Protein AF-A0A820JYY0-F1 (afdb_monomer_lite)

Sequence (105 aa):
MPEDVPDRTIGGCRRANSTVCSFQFDDPCSDGVRCPVTTVQDFATDDRFAEDVADQLNQTYAIIPFLVVAKWNRKKIDFNREMNEATFNHPEAIKSYRSYHDYLE

Secondary structure (DSSP, 8-state):
--TTSPPGGG-EEEETT-SS-B--TT---TTEEEEP---PPPTT--THHHHHHHHHHHHHHS---------S-TTT--TTS-HHHHHTT-HHHHHHHHHHHTTT-

Radius of gyration: 16.92 Å; chains: 1; bounding box: 30×26×54 Å

Structure (mmCIF, N/CA/C/O backbone):
data_AF-A0A820JYY0-F1
#
_entry.id   AF-A0A820JYY0-F1
#
loop_
_atom_site.group_PDB
_atom_site.id
_atom_site.type_symbol
_atom_site.label_atom_id
_atom_site.label_alt_id
_atom_site.label_comp_id
_atom_site.label_asym_id
_atom_site.label_entity_id
_atom_site.label_seq_id
_atom_site.pdbx_PDB_ins_code
_atom_site.Cartn_x
_atom_site.Cartn_y
_atom_site.Cartn_z
_atom_site.occupancy
_atom_site.B_iso_or_equiv
_atom_site.auth_seq_id
_atom_site.auth_comp_id
_atom_site.auth_asym_id
_atom_site.auth_atom_id
_atom_site.pdbx_PDB_model_num
ATOM 1 N N . MET A 1 1 ? 5.537 -12.776 7.579 1.00 61.94 1 MET A N 1
ATOM 2 C CA . MET A 1 1 ? 4.877 -12.157 6.405 1.00 61.94 1 MET A CA 1
ATOM 3 C C . MET A 1 1 ? 5.195 -13.012 5.196 1.00 61.94 1 MET A C 1
ATOM 5 O O . MET A 1 1 ? 6.251 -13.632 5.237 1.00 61.94 1 MET A O 1
ATOM 9 N N . PRO A 1 2 ? 4.321 -13.092 4.182 1.00 71.00 2 PRO A N 1
ATOM 10 C CA . PRO A 1 2 ? 4.600 -13.906 3.004 1.00 71.00 2 PRO A CA 1
ATOM 11 C C . PRO A 1 2 ? 5.870 -13.403 2.316 1.00 71.00 2 PRO A C 1
ATOM 13 O O . PRO A 1 2 ? 6.009 -12.211 2.027 1.00 71.00 2 PRO A O 1
ATOM 16 N N . GLU A 1 3 ? 6.823 -14.314 2.143 1.00 74.81 3 GLU A N 1
ATOM 17 C CA . GLU A 1 3 ? 8.126 -14.023 1.540 1.00 74.81 3 GLU A CA 1
ATOM 18 C C . GLU A 1 3 ? 8.004 -13.806 0.027 1.00 74.81 3 GLU A C 1
ATOM 20 O O . GLU A 1 3 ? 8.780 -13.042 -0.544 1.00 74.81 3 GLU A O 1
ATOM 25 N N . ASP A 1 4 ? 6.971 -14.393 -0.583 1.00 83.94 4 ASP A N 1
ATOM 26 C CA . ASP A 1 4 ? 6.740 -14.409 -2.029 1.00 83.94 4 ASP A CA 1
ATOM 27 C C . ASP A 1 4 ? 6.228 -13.075 -2.595 1.00 83.94 4 ASP A C 1
ATOM 29 O O . ASP A 1 4 ? 6.305 -12.845 -3.801 1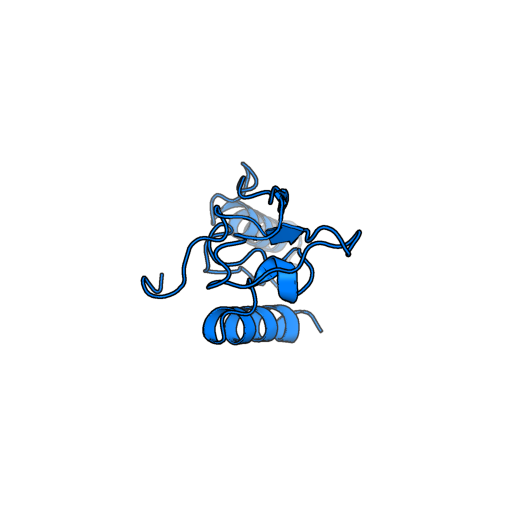.00 83.94 4 ASP A O 1
ATOM 33 N N . VAL A 1 5 ? 5.732 -12.162 -1.750 1.00 87.69 5 VAL A N 1
ATOM 34 C CA . VAL A 1 5 ? 5.316 -10.827 -2.205 1.00 87.69 5 VAL A CA 1
ATOM 35 C C . VAL A 1 5 ? 6.536 -9.910 -2.239 1.00 87.69 5 VAL A C 1
ATOM 37 O O . VAL A 1 5 ? 7.136 -9.685 -1.186 1.00 87.69 5 VAL A O 1
ATOM 40 N N . PRO A 1 6 ? 6.922 -9.332 -3.387 1.00 89.81 6 PRO A N 1
ATOM 41 C CA . PRO A 1 6 ? 8.092 -8.465 -3.463 1.00 89.81 6 PRO A CA 1
ATOM 42 C C . PRO A 1 6 ? 7.894 -7.154 -2.695 1.00 89.81 6 PRO A C 1
ATOM 44 O O . PRO A 1 6 ? 6.780 -6.663 -2.504 1.00 89.81 6 PRO A O 1
ATOM 47 N N . ASP A 1 7 ? 9.007 -6.573 -2.250 1.00 89.56 7 ASP A N 1
ATOM 48 C CA . ASP A 1 7 ? 8.999 -5.226 -1.688 1.00 89.56 7 ASP A CA 1
ATOM 49 C C . ASP A 1 7 ? 8.704 -4.197 -2.784 1.00 89.56 7 ASP A C 1
ATOM 51 O O . ASP A 1 7 ? 9.254 -4.232 -3.885 1.00 89.56 7 ASP A O 1
ATOM 55 N N . ARG A 1 8 ? 7.914 -3.189 -2.435 1.00 90.12 8 ARG A N 1
ATOM 56 C CA . ARG A 1 8 ? 7.599 -2.041 -3.289 1.00 90.12 8 ARG A CA 1
ATOM 57 C C . ARG A 1 8 ? 8.747 -1.049 -3.432 1.00 90.12 8 ARG A C 1
ATOM 59 O O . ARG A 1 8 ? 8.611 -0.055 -4.136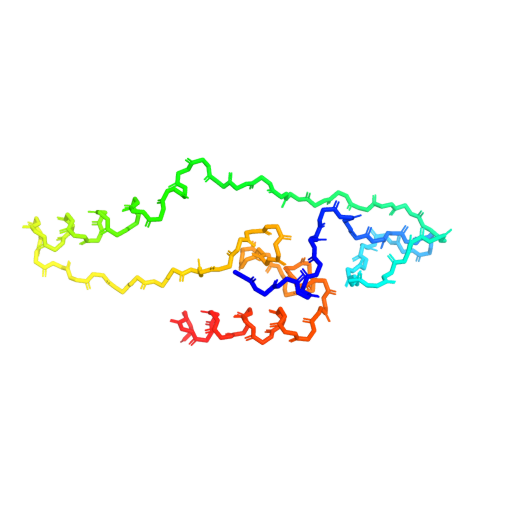 1.00 90.12 8 ARG A O 1
ATOM 66 N N . THR A 1 9 ? 9.887 -1.302 -2.790 1.00 85.75 9 THR A N 1
ATOM 67 C CA . THR A 1 9 ? 11.076 -0.433 -2.801 1.00 85.75 9 THR A CA 1
ATOM 68 C C . THR A 1 9 ? 11.604 -0.151 -4.208 1.00 85.75 9 THR A C 1
ATOM 70 O O . THR A 1 9 ? 12.227 0.886 -4.417 1.00 85.75 9 THR A O 1
ATOM 73 N N . ILE A 1 10 ? 11.308 -1.020 -5.181 1.00 85.56 10 ILE A N 1
ATOM 74 C CA . ILE A 1 10 ? 11.663 -0.825 -6.593 1.00 85.56 10 ILE A CA 1
ATOM 75 C C . ILE A 1 10 ? 10.948 0.373 -7.246 1.00 85.56 10 ILE A C 1
ATOM 77 O O . ILE A 1 10 ? 11.423 0.880 -8.261 1.00 85.56 10 ILE A O 1
ATOM 81 N N . GLY A 1 11 ? 9.830 0.840 -6.677 1.00 90.56 11 GLY A N 1
ATOM 82 C CA . GLY A 1 11 ? 9.048 1.953 -7.210 1.00 90.56 11 GLY A CA 1
ATOM 83 C C . GLY A 1 11 ? 8.241 1.627 -8.472 1.00 90.56 11 GLY A C 1
ATOM 84 O O . GLY A 1 11 ? 8.343 0.548 -9.058 1.00 90.56 11 GLY A O 1
ATOM 85 N N . GLY A 1 12 ? 7.425 2.590 -8.904 1.00 93.31 12 GLY A N 1
ATOM 86 C CA . GLY A 1 12 ? 6.670 2.494 -10.158 1.00 93.31 12 GLY A CA 1
ATOM 87 C C . GLY A 1 12 ? 7.533 2.775 -11.390 1.00 93.31 12 GLY A C 1
ATOM 88 O O . GLY A 1 12 ? 8.716 3.096 -11.280 1.00 93.31 12 GLY A O 1
ATOM 89 N N . CYS A 1 13 ? 6.927 2.721 -12.572 1.00 95.38 13 CYS A N 1
ATOM 90 C CA . CYS A 1 13 ? 7.558 3.086 -13.835 1.00 95.38 13 CYS A CA 1
ATOM 91 C C . CYS A 1 13 ? 6.784 4.200 -14.541 1.00 95.38 13 CYS A C 1
ATOM 93 O O . CYS A 1 13 ? 5.585 4.069 -14.787 1.00 95.38 13 CYS A O 1
ATOM 95 N N . ARG A 1 14 ? 7.467 5.286 -14.912 1.00 95.88 14 ARG A N 1
ATOM 96 C CA . ARG A 1 14 ? 6.935 6.327 -15.799 1.00 95.88 14 ARG A CA 1
ATOM 97 C C . ARG A 1 14 ? 7.602 6.221 -17.162 1.00 95.88 14 ARG A C 1
ATOM 99 O O . ARG A 1 14 ? 8.791 6.503 -17.302 1.00 95.88 14 ARG A O 1
ATOM 106 N N . ARG A 1 15 ? 6.819 5.825 -18.162 1.00 93.94 15 ARG A N 1
ATOM 107 C CA . ARG A 1 15 ? 7.258 5.672 -19.557 1.00 93.94 15 ARG A CA 1
ATOM 108 C C . ARG A 1 15 ? 7.282 7.012 -20.281 1.00 93.94 15 ARG A C 1
ATOM 110 O O . ARG A 1 15 ? 6.536 7.915 -19.919 1.00 93.94 15 ARG A O 1
ATOM 117 N N . ALA A 1 16 ? 8.086 7.119 -21.340 1.00 89.62 16 ALA A N 1
ATOM 118 C CA . ALA A 1 16 ? 8.253 8.357 -22.114 1.00 89.62 16 ALA A CA 1
ATOM 119 C C . ALA A 1 16 ? 6.928 8.953 -22.630 1.00 89.62 16 ALA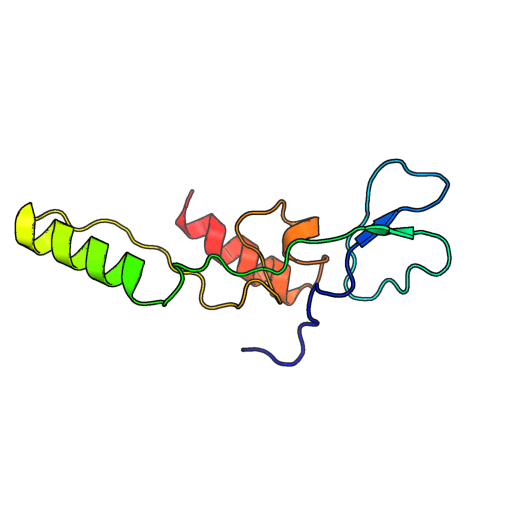 A C 1
ATOM 121 O O . ALA A 1 16 ? 6.778 10.170 -22.701 1.00 89.62 16 ALA A O 1
ATOM 122 N N . ASN A 1 17 ? 5.949 8.094 -22.926 1.00 88.62 17 ASN A N 1
ATOM 123 C CA . ASN A 1 17 ? 4.654 8.488 -23.482 1.00 88.62 17 ASN A CA 1
ATOM 124 C C . ASN A 1 17 ? 3.575 8.707 -22.403 1.00 88.62 17 ASN A C 1
ATOM 126 O O . ASN A 1 17 ? 2.400 8.842 -22.736 1.00 88.62 17 ASN A O 1
ATOM 130 N N . SER A 1 18 ? 3.943 8.696 -21.118 1.00 88.50 18 SER A N 1
ATOM 131 C CA . SER A 1 18 ? 3.018 8.835 -19.992 1.00 88.50 18 SER A CA 1
ATOM 132 C C . SER A 1 18 ? 3.520 9.871 -18.992 1.00 88.50 18 SER A C 1
ATOM 134 O O . SER A 1 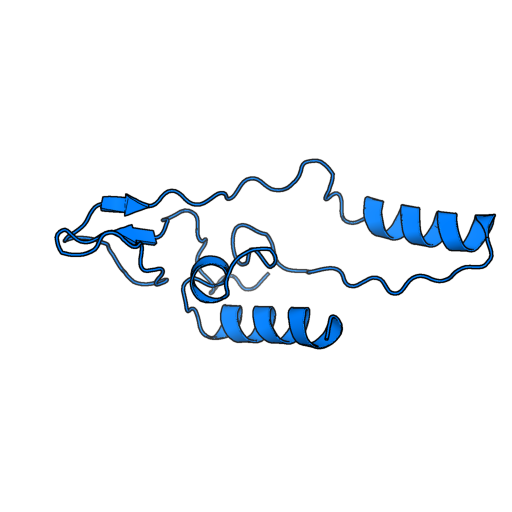18 ? 4.691 9.903 -18.621 1.00 88.50 18 SER A O 1
ATOM 136 N N . THR A 1 19 ? 2.606 10.690 -18.483 1.00 88.12 19 THR A N 1
ATOM 137 C CA . THR A 1 19 ? 2.869 11.563 -17.330 1.00 88.12 19 THR A CA 1
ATOM 138 C C . THR A 1 19 ? 2.637 10.848 -15.997 1.00 88.12 19 THR A C 1
ATOM 140 O O . THR A 1 19 ? 3.086 11.332 -14.958 1.00 88.12 19 THR A O 1
ATOM 143 N N . VAL A 1 20 ? 1.980 9.685 -16.023 1.00 90.50 20 VAL A N 1
ATOM 144 C CA . VAL A 1 20 ? 1.559 8.912 -14.850 1.00 90.50 20 VAL A CA 1
ATOM 145 C C . VAL A 1 20 ? 2.449 7.682 -14.669 1.00 90.50 20 VAL A C 1
ATOM 147 O O . VAL A 1 20 ? 2.881 7.057 -15.643 1.00 90.50 20 VAL A O 1
ATOM 150 N N . CYS A 1 21 ? 2.710 7.332 -13.411 1.00 92.06 21 CYS A N 1
ATOM 151 C CA . CYS A 1 21 ? 3.429 6.122 -13.030 1.00 92.06 21 CYS A CA 1
ATOM 152 C C . CYS A 1 21 ? 2.501 4.904 -13.056 1.00 92.06 21 CYS A C 1
ATOM 154 O O . CYS A 1 21 ? 1.425 4.926 -12.461 1.00 92.06 21 CYS A O 1
ATOM 156 N N . SER A 1 22 ? 2.940 3.822 -13.694 1.00 93.88 22 SER A N 1
ATOM 157 C CA . SER A 1 22 ? 2.338 2.498 -13.543 1.00 93.88 22 SER A CA 1
ATOM 158 C C . SER A 1 22 ? 3.066 1.712 -12.458 1.00 93.88 22 SER A C 1
ATOM 160 O O . SER A 1 22 ? 4.290 1.786 -12.353 1.00 93.88 22 SER A O 1
ATOM 162 N N . PHE A 1 23 ? 2.331 0.926 -11.680 1.00 94.12 23 PHE A N 1
ATOM 163 C CA . PHE A 1 23 ? 2.880 0.127 -10.586 1.00 94.12 23 PHE A CA 1
ATOM 164 C C . PHE A 1 23 ? 2.617 -1.346 -10.870 1.00 94.12 23 PHE A C 1
ATOM 166 O O . PHE A 1 23 ? 1.467 -1.766 -10.921 1.00 94.12 23 PHE A O 1
ATOM 173 N N . GLN A 1 24 ? 3.674 -2.107 -11.113 1.00 94.00 24 GLN A N 1
ATOM 174 C CA . GLN A 1 24 ? 3.614 -3.533 -11.420 1.00 94.00 24 GLN A CA 1
ATOM 175 C C . GLN A 1 24 ? 4.793 -4.206 -10.726 1.00 94.00 24 GLN A C 1
ATOM 177 O O . GLN A 1 24 ? 5.905 -3.673 -10.739 1.00 94.00 24 GLN A O 1
ATOM 182 N N . PHE A 1 25 ? 4.539 -5.341 -10.085 1.00 92.19 25 PHE A N 1
ATOM 183 C CA . PHE A 1 25 ? 5.519 -6.029 -9.249 1.00 92.19 25 PHE A CA 1
ATOM 184 C C . PHE A 1 25 ? 6.660 -6.658 -10.062 1.00 92.19 25 PHE A C 1
ATOM 186 O O . PHE A 1 25 ? 7.754 -6.847 -9.536 1.00 92.19 25 PHE A O 1
ATOM 193 N N . ASP A 1 26 ? 6.412 -6.947 -11.338 1.00 92.25 26 ASP A N 1
ATOM 194 C CA . ASP A 1 26 ? 7.315 -7.605 -12.280 1.00 92.25 26 ASP A CA 1
ATOM 195 C C . ASP A 1 26 ? 7.805 -6.679 -13.408 1.00 92.25 26 ASP A C 1
ATOM 197 O O . ASP A 1 26 ? 8.500 -7.132 -14.315 1.00 92.25 26 ASP A O 1
ATOM 201 N N . ASP A 1 27 ? 7.500 -5.375 -13.359 1.00 92.75 27 ASP A N 1
ATOM 202 C CA . ASP A 1 27 ? 7.929 -4.428 -14.395 1.00 92.75 27 ASP A CA 1
ATOM 203 C C . ASP A 1 27 ? 9.395 -4.000 -14.177 1.00 92.75 27 ASP A C 1
ATOM 205 O O . ASP A 1 27 ? 9.708 -3.301 -13.197 1.00 92.75 27 ASP A O 1
ATOM 209 N N . PRO A 1 28 ? 10.320 -4.363 -15.092 1.00 91.62 28 PRO A N 1
ATOM 210 C CA . PRO A 1 28 ? 11.722 -3.971 -14.999 1.00 91.62 28 PRO A CA 1
ATOM 211 C C . PRO A 1 28 ? 11.934 -2.475 -15.270 1.00 91.62 28 PRO A C 1
ATOM 213 O O . PRO A 1 28 ? 12.979 -1.940 -14.892 1.00 91.62 28 PRO A O 1
ATOM 216 N N . CYS A 1 29 ? 10.950 -1.777 -15.846 1.00 94.00 29 CYS A N 1
ATOM 217 C CA . CYS A 1 29 ? 11.017 -0.372 -16.239 1.00 94.00 29 CYS A CA 1
ATOM 218 C C . CYS A 1 29 ? 12.198 -0.060 -17.173 1.00 94.00 29 CYS A C 1
ATOM 220 O O . CYS A 1 29 ? 12.873 0.958 -17.032 1.00 94.00 29 CYS A O 1
ATOM 222 N N . SER A 1 30 ? 12.479 -0.951 -18.127 1.00 93.06 30 SER A N 1
ATOM 223 C CA . SER A 1 30 ? 13.589 -0.792 -19.078 1.00 93.06 30 SER A CA 1
ATOM 224 C C . SER A 1 30 ? 13.392 0.362 -20.069 1.00 93.06 30 SER A C 1
ATOM 226 O O . SER A 1 30 ? 14.353 0.826 -20.673 1.00 93.06 30 SER A O 1
ATOM 228 N N . ASP A 1 31 ? 12.151 0.812 -20.253 1.00 93.06 31 ASP A N 1
ATOM 229 C CA . ASP A 1 31 ? 11.710 1.826 -21.216 1.00 93.06 31 ASP A CA 1
ATOM 230 C C . ASP A 1 31 ? 11.223 3.127 -20.544 1.00 93.06 31 ASP A C 1
ATOM 232 O O . ASP A 1 31 ? 10.501 3.929 -21.145 1.00 93.06 31 ASP A O 1
ATOM 236 N N . GLY A 1 32 ? 11.590 3.348 -19.280 1.00 92.44 32 GLY A N 1
ATOM 237 C CA . GLY A 1 32 ? 11.081 4.467 -18.496 1.00 92.44 32 GLY A CA 1
ATOM 238 C C . GLY A 1 32 ? 11.993 4.913 -17.362 1.00 92.44 32 GLY A C 1
ATOM 239 O O . GLY A 1 32 ? 13.150 4.518 -17.247 1.00 92.44 32 GLY A O 1
ATOM 240 N N . VAL A 1 33 ? 11.449 5.785 -16.517 1.00 93.62 33 VAL A N 1
ATOM 241 C CA . VAL A 1 33 ? 12.105 6.299 -15.313 1.00 93.62 33 VAL A CA 1
ATOM 242 C C . VAL A 1 33 ? 11.353 5.795 -14.091 1.00 93.62 33 VAL A C 1
ATOM 244 O O . VAL A 1 33 ? 10.122 5.865 -14.040 1.00 93.62 33 VAL A O 1
ATOM 247 N N . ARG A 1 34 ? 12.089 5.307 -13.088 1.00 93.38 34 ARG A N 1
ATOM 248 C CA . ARG A 1 34 ? 11.494 4.846 -11.833 1.00 93.38 34 ARG A CA 1
ATOM 249 C C . ARG A 1 34 ? 10.820 5.991 -11.087 1.00 93.38 34 ARG A C 1
ATOM 251 O O . ARG A 1 34 ? 11.396 7.064 -10.908 1.00 93.38 34 ARG A O 1
ATOM 258 N N . CYS A 1 35 ? 9.603 5.733 -10.633 1.00 90.56 35 CYS A N 1
ATOM 259 C CA . CYS A 1 35 ? 8.876 6.634 -9.757 1.00 90.56 35 CYS A CA 1
ATOM 260 C C . CYS A 1 35 ? 9.198 6.301 -8.304 1.00 90.56 35 CYS A C 1
ATOM 262 O O . CYS A 1 35 ? 9.059 5.134 -7.922 1.00 90.56 35 CYS A O 1
ATOM 264 N N . PRO A 1 36 ? 9.595 7.288 -7.485 1.00 85.94 36 PRO A N 1
ATOM 265 C CA . PRO A 1 36 ? 9.828 7.044 -6.074 1.00 85.94 36 PRO A CA 1
ATOM 266 C C . PRO A 1 36 ? 8.514 6.650 -5.401 1.00 85.94 36 PRO A C 1
ATOM 268 O O . PRO A 1 36 ? 7.457 7.196 -5.716 1.00 85.94 36 PRO A O 1
ATOM 271 N N . VAL A 1 37 ? 8.596 5.727 -4.449 1.00 84.81 37 VAL A N 1
ATOM 272 C CA . VAL A 1 37 ? 7.495 5.425 -3.535 1.00 84.81 37 VAL A CA 1
ATOM 273 C C . VAL A 1 37 ? 7.970 5.611 -2.108 1.00 84.81 37 VAL A C 1
ATOM 275 O O . VAL A 1 37 ? 9.125 5.342 -1.774 1.00 84.81 37 VAL A O 1
ATOM 278 N N . THR A 1 38 ? 7.080 6.093 -1.249 1.00 73.12 38 THR A N 1
ATOM 279 C CA . THR A 1 38 ? 7.382 6.210 0.173 1.00 73.12 38 THR A CA 1
ATOM 280 C C . THR A 1 38 ? 7.270 4.835 0.814 1.00 73.12 38 THR A C 1
ATOM 282 O O . THR A 1 38 ? 6.187 4.268 0.896 1.00 73.12 38 THR A O 1
ATOM 285 N N . THR A 1 39 ? 8.391 4.313 1.301 1.00 65.12 39 THR A N 1
ATOM 286 C CA . THR A 1 39 ? 8.435 3.068 2.086 1.00 65.12 39 THR A CA 1
ATOM 287 C C . THR A 1 39 ? 8.773 3.318 3.552 1.00 65.12 39 THR A C 1
ATOM 289 O O . THR A 1 39 ? 9.034 2.374 4.296 1.00 65.12 39 THR A O 1
ATOM 292 N N . VAL A 1 40 ? 8.846 4.589 3.955 1.00 64.00 40 VAL A N 1
ATOM 293 C CA . VAL A 1 40 ? 9.103 4.975 5.340 1.00 64.00 40 VAL A CA 1
ATOM 294 C C . VAL A 1 40 ? 7.843 4.677 6.145 1.00 64.00 40 VAL A C 1
ATOM 296 O O . VAL A 1 40 ? 6.752 5.159 5.838 1.00 64.00 40 VAL A O 1
ATOM 299 N N . GLN A 1 41 ? 8.005 3.811 7.135 1.00 56.59 41 GLN A N 1
ATOM 300 C CA . GLN A 1 41 ? 6.984 3.489 8.118 1.00 56.59 41 GLN A CA 1
ATOM 301 C C . GLN A 1 41 ? 6.781 4.703 9.035 1.00 56.59 41 GLN A C 1
ATOM 303 O O . GLN A 1 41 ? 7.755 5.378 9.374 1.00 56.59 41 GLN A O 1
ATOM 308 N N . ASP A 1 42 ? 5.540 5.001 9.422 1.00 56.12 42 ASP A N 1
ATOM 309 C CA . ASP A 1 42 ? 5.297 6.077 10.384 1.00 56.12 42 ASP A CA 1
ATOM 310 C C . ASP A 1 42 ? 5.962 5.702 11.715 1.00 56.12 42 ASP A C 1
ATOM 312 O O . ASP A 1 42 ? 5.728 4.618 12.246 1.00 56.12 42 ASP A O 1
ATOM 316 N N . PHE A 1 43 ? 6.802 6.587 12.262 1.00 48.16 43 PHE A N 1
ATOM 317 C CA . PHE A 1 43 ? 7.618 6.337 13.465 1.00 48.16 43 PHE A CA 1
ATOM 318 C C . PHE A 1 43 ? 6.803 5.929 14.711 1.00 48.16 43 PHE A C 1
ATOM 320 O O . PHE A 1 43 ? 7.376 5.422 15.668 1.00 48.16 43 PHE A O 1
ATOM 327 N N . ALA A 1 44 ? 5.484 6.146 14.695 1.00 46.75 44 ALA A N 1
ATOM 328 C CA . ALA A 1 44 ? 4.551 5.791 15.763 1.00 46.75 44 ALA A CA 1
ATOM 329 C C . ALA A 1 44 ? 3.798 4.461 15.534 1.00 46.75 44 ALA A C 1
ATOM 331 O O . ALA A 1 44 ? 2.924 4.124 16.325 1.00 46.75 44 ALA A O 1
ATOM 332 N N . THR A 1 45 ? 4.121 3.689 14.487 1.00 49.44 45 THR A N 1
ATOM 333 C CA . THR A 1 45 ? 3.623 2.304 14.322 1.00 49.44 45 THR A CA 1
ATOM 334 C C . THR A 1 45 ? 4.520 1.309 15.050 1.00 49.44 45 THR A C 1
ATOM 336 O O . THR A 1 45 ? 5.016 0.348 14.465 1.00 49.44 45 THR A O 1
ATOM 339 N N . ASP A 1 46 ? 4.742 1.542 16.340 1.00 52.19 46 ASP A N 1
ATOM 340 C CA . ASP A 1 46 ? 4.873 0.391 17.223 1.00 52.19 46 ASP A CA 1
ATOM 341 C C . ASP A 1 46 ? 3.443 -0.150 17.361 1.00 52.19 46 ASP A C 1
ATOM 343 O O . ASP A 1 46 ? 2.539 0.631 17.675 1.00 52.19 46 ASP A O 1
ATOM 347 N N . ASP A 1 47 ? 3.215 -1.431 17.043 1.00 58.50 47 ASP A N 1
ATOM 348 C CA . ASP A 1 47 ? 1.881 -2.076 16.951 1.00 58.50 47 ASP A CA 1
ATOM 349 C C . ASP A 1 47 ? 0.967 -1.720 18.140 1.00 58.50 47 ASP A C 1
ATOM 351 O O . ASP A 1 47 ? -0.256 -1.654 18.025 1.00 58.50 47 ASP A O 1
ATOM 355 N N . ARG A 1 48 ? 1.591 -1.430 19.282 1.00 69.75 48 ARG A N 1
ATOM 356 C CA . ARG A 1 48 ? 0.945 -1.143 20.549 1.00 69.75 48 ARG A CA 1
ATOM 357 C C . ARG A 1 48 ? 0.360 0.252 20.691 1.00 69.75 48 ARG A C 1
ATOM 359 O O . ARG A 1 48 ? -0.548 0.392 21.489 1.00 69.75 48 ARG A O 1
ATOM 366 N N . PHE A 1 49 ? 0.801 1.282 19.964 1.00 81.38 49 PHE A N 1
ATOM 367 C CA . PHE A 1 49 ? 0.311 2.642 20.248 1.00 81.38 49 PHE A CA 1
ATOM 368 C C . PHE A 1 49 ? -1.203 2.772 20.026 1.00 81.38 49 PHE A C 1
ATOM 370 O O . PHE A 1 49 ? -1.914 3.320 20.864 1.00 81.38 49 PHE A O 1
ATOM 377 N N . ALA A 1 50 ? -1.711 2.244 18.909 1.00 84.00 50 ALA A N 1
ATOM 378 C CA . ALA A 1 50 ? -3.141 2.291 18.613 1.00 84.00 50 ALA A CA 1
ATOM 379 C C . ALA A 1 50 ? -3.960 1.407 19.572 1.00 84.00 50 ALA A C 1
ATOM 381 O O . ALA A 1 50 ? -5.055 1.798 19.976 1.00 84.00 50 ALA A O 1
ATOM 382 N N . GLU A 1 51 ? -3.412 0.251 19.959 1.00 86.38 51 GLU A N 1
ATOM 383 C CA . GLU A 1 51 ? -4.012 -0.657 20.944 1.00 86.38 51 GLU A CA 1
ATOM 384 C C . GLU A 1 51 ? -4.052 -0.005 22.341 1.00 86.38 51 GLU A C 1
ATOM 386 O O . GLU A 1 51 ? -5.111 0.056 22.959 1.00 86.38 51 GLU A O 1
ATOM 391 N N . ASP A 1 52 ? -2.950 0.601 22.789 1.00 89.44 52 ASP A N 1
ATOM 392 C CA . ASP A 1 52 ? -2.838 1.292 24.076 1.00 89.44 52 ASP A CA 1
ATOM 393 C C . ASP A 1 52 ? -3.776 2.521 24.132 1.00 89.44 52 ASP A C 1
ATOM 395 O O . ASP A 1 52 ? -4.384 2.799 25.167 1.00 89.44 52 ASP A O 1
ATOM 399 N N . VAL A 1 53 ? -3.955 3.253 23.021 1.00 88.69 53 VAL A N 1
ATOM 400 C CA . VAL A 1 53 ? -4.945 4.346 22.932 1.00 88.69 53 VAL A CA 1
ATOM 401 C C . VAL A 1 53 ? -6.373 3.807 23.039 1.00 88.69 53 VAL A C 1
ATOM 403 O O . VAL A 1 53 ? -7.188 4.398 23.752 1.00 88.69 53 VAL A O 1
ATOM 406 N N . ALA A 1 54 ? -6.691 2.699 22.366 1.00 88.88 54 ALA A N 1
ATOM 407 C CA . ALA A 1 54 ? -8.006 2.069 22.466 1.00 88.88 54 ALA A CA 1
ATOM 408 C C . ALA A 1 54 ? -8.303 1.606 23.902 1.00 88.88 54 ALA A C 1
ATOM 410 O O . ALA A 1 54 ? -9.383 1.885 24.431 1.00 88.88 54 ALA A O 1
ATOM 411 N N . ASP A 1 55 ? -7.318 0.993 24.558 1.00 90.31 55 ASP A N 1
ATOM 412 C CA . ASP A 1 55 ? -7.402 0.589 25.959 1.00 90.31 55 ASP A CA 1
ATOM 413 C C . ASP A 1 55 ? -7.605 1.797 26.882 1.00 90.31 55 ASP A C 1
ATOM 415 O O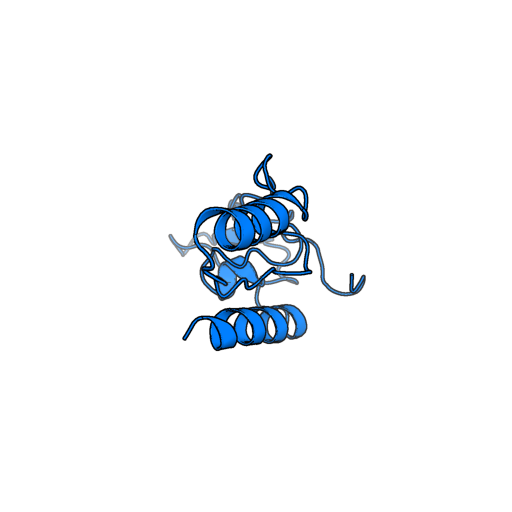 . ASP A 1 55 ? -8.471 1.769 27.761 1.00 90.31 55 ASP A O 1
ATOM 419 N N . GLN A 1 56 ? -6.877 2.895 26.657 1.00 92.38 56 GLN A N 1
ATOM 420 C CA . GLN A 1 56 ? -7.013 4.112 27.457 1.00 92.38 56 GLN A CA 1
ATOM 421 C C . GLN A 1 56 ? -8.393 4.763 27.293 1.00 92.38 56 GLN A C 1
ATOM 423 O O . GLN A 1 56 ? -8.967 5.250 28.274 1.00 92.38 56 GLN A O 1
ATOM 428 N N . LEU A 1 57 ? -8.948 4.771 26.078 1.00 92.88 57 LEU A N 1
ATOM 429 C CA . LEU A 1 57 ? -10.296 5.282 25.814 1.00 92.88 57 LEU A CA 1
ATOM 430 C C . LEU A 1 57 ? -11.357 4.458 26.549 1.00 92.88 57 LEU A C 1
ATOM 432 O O . LEU A 1 57 ? -12.261 5.032 27.164 1.00 92.88 57 LEU A O 1
ATOM 436 N N . ASN A 1 58 ? -11.204 3.135 26.562 1.00 92.12 58 ASN A N 1
ATOM 437 C CA . ASN A 1 58 ? -12.092 2.244 27.298 1.00 92.12 58 ASN A CA 1
ATOM 438 C C . ASN A 1 58 ? -11.997 2.479 28.810 1.00 92.12 58 ASN A C 1
ATOM 440 O O . ASN A 1 58 ? -13.011 2.659 29.478 1.00 92.12 58 ASN A O 1
ATOM 444 N N . GLN A 1 59 ? -10.783 2.574 29.352 1.00 93.44 59 GLN A N 1
ATOM 445 C CA . GLN A 1 59 ? -10.574 2.806 30.784 1.00 93.44 59 GLN A CA 1
ATOM 446 C C . GLN A 1 59 ? -11.092 4.172 31.254 1.00 93.44 59 GLN A C 1
ATOM 448 O O . GLN A 1 59 ? -11.625 4.281 32.356 1.00 93.44 59 GLN A O 1
ATOM 453 N N . THR A 1 60 ? -10.938 5.216 30.435 1.00 95.00 60 THR A N 1
ATOM 454 C CA . THR A 1 60 ? -11.258 6.600 30.830 1.00 95.00 60 THR A CA 1
ATOM 455 C C . THR A 1 60 ? -12.729 6.939 30.611 1.00 95.00 60 THR A C 1
ATOM 457 O O . THR A 1 60 ? -13.327 7.654 31.415 1.00 95.00 60 THR A O 1
ATOM 460 N N . TYR A 1 61 ? -13.315 6.446 29.519 1.00 94.75 61 TYR A N 1
ATOM 461 C CA . TYR A 1 61 ? -14.632 6.880 29.054 1.00 94.75 61 TYR A CA 1
ATOM 462 C C . TYR A 1 61 ? -15.638 5.734 28.902 1.00 94.75 61 TYR A C 1
ATOM 464 O O . TYR A 1 61 ? -16.775 5.998 28.517 1.00 94.75 61 TYR A O 1
ATOM 472 N N . ALA A 1 62 ? -15.249 4.484 29.186 1.00 91.94 62 ALA A N 1
ATOM 473 C CA . ALA A 1 62 ? -16.039 3.284 28.887 1.00 91.94 62 ALA A CA 1
ATOM 474 C C . ALA A 1 62 ? -16.440 3.185 27.399 1.00 91.94 62 ALA A C 1
ATOM 476 O O . ALA A 1 62 ? -17.497 2.653 27.058 1.00 91.94 62 ALA A O 1
ATOM 477 N N . ILE A 1 63 ? -15.596 3.719 26.507 1.00 90.88 63 ILE A N 1
ATOM 478 C CA . ILE A 1 63 ? -15.774 3.663 25.053 1.00 90.88 63 ILE A CA 1
ATOM 479 C C . ILE A 1 63 ? -14.856 2.583 24.494 1.00 90.88 63 ILE A C 1
ATOM 481 O O . ILE A 1 63 ? -13.645 2.652 24.672 1.00 90.88 63 ILE A O 1
ATOM 485 N N . ILE A 1 64 ? -15.422 1.629 23.758 1.00 86.56 64 ILE A N 1
ATOM 486 C CA . ILE A 1 64 ? -14.656 0.606 23.042 1.00 86.56 64 ILE A CA 1
ATOM 487 C C . ILE A 1 64 ? -14.614 1.009 21.563 1.00 86.56 64 ILE A C 1
ATOM 489 O O . ILE A 1 64 ? -15.619 0.835 20.868 1.00 86.56 64 ILE A O 1
ATOM 493 N N . PRO A 1 65 ? -13.511 1.600 21.071 1.00 85.44 65 PRO A N 1
ATOM 494 C CA . PRO A 1 65 ? -13.404 1.946 19.663 1.00 85.44 65 PRO A CA 1
ATOM 495 C C . PRO A 1 65 ? -13.242 0.685 18.808 1.00 85.44 65 PRO A C 1
ATOM 497 O O . PRO A 1 65 ? -12.605 -0.288 19.216 1.00 85.44 65 PRO A O 1
ATOM 500 N N . PHE A 1 66 ? -13.771 0.722 17.587 1.00 87.81 66 PHE A N 1
ATOM 501 C CA . PHE A 1 66 ? -13.397 -0.251 16.567 1.00 87.81 66 PHE A CA 1
ATOM 502 C C . PHE A 1 66 ? -11.983 0.073 16.079 1.00 87.81 66 PHE A C 1
ATOM 504 O O . PHE A 1 66 ? -11.723 1.186 15.622 1.00 87.81 66 PHE A O 1
ATOM 511 N N . LEU A 1 67 ? -11.073 -0.894 16.192 1.00 86.75 67 LEU A N 1
ATOM 512 C CA . LEU A 1 67 ? -9.682 -0.762 15.769 1.00 86.75 67 LEU A CA 1
ATOM 513 C C . LEU A 1 67 ? -9.364 -1.821 14.709 1.00 86.75 67 LEU A C 1
ATOM 515 O O . LEU A 1 67 ? -9.478 -3.019 14.965 1.00 86.75 67 LEU A O 1
ATOM 519 N N . VAL A 1 68 ? -8.929 -1.374 13.529 1.00 87.50 68 VAL A N 1
ATOM 520 C CA . VAL A 1 68 ? -8.491 -2.241 12.426 1.00 87.50 68 VAL A CA 1
ATOM 521 C C . VAL A 1 68 ? -7.000 -2.012 12.186 1.00 87.50 68 VAL A C 1
ATOM 523 O O . VAL A 1 68 ? -6.589 -0.941 11.740 1.00 87.50 68 VAL A O 1
ATOM 526 N N . VAL A 1 69 ? -6.180 -3.025 12.478 1.00 85.00 69 VAL A N 1
ATOM 527 C CA . VAL A 1 69 ? -4.716 -2.959 12.331 1.00 85.00 69 VAL A CA 1
ATOM 528 C C . VAL A 1 69 ? -4.262 -3.830 11.166 1.00 85.00 69 VAL A C 1
ATOM 530 O O . VAL A 1 69 ? -4.498 -5.040 11.141 1.00 85.00 69 VAL A O 1
ATOM 533 N N . ALA A 1 70 ? -3.556 -3.226 10.214 1.00 86.50 70 ALA A N 1
ATOM 534 C CA . ALA A 1 70 ? -2.920 -3.957 9.130 1.00 86.50 70 ALA A CA 1
ATOM 535 C C . ALA A 1 70 ? -1.719 -4.763 9.652 1.00 86.50 70 ALA A C 1
ATOM 537 O O . ALA A 1 70 ? -0.787 -4.205 10.219 1.00 86.50 70 ALA A O 1
ATOM 538 N N . LYS A 1 71 ? -1.703 -6.081 9.415 1.00 84.88 71 LYS A N 1
ATOM 539 C CA . LYS A 1 71 ? -0.597 -6.966 9.843 1.00 84.88 71 LYS A CA 1
ATOM 540 C C . LYS A 1 71 ? 0.537 -7.102 8.817 1.00 84.88 71 LYS A C 1
ATOM 542 O O . LYS A 1 71 ? 1.490 -7.844 9.044 1.00 84.88 71 LYS A O 1
ATOM 547 N N . TRP A 1 72 ? 0.442 -6.418 7.678 1.00 86.31 72 TRP A N 1
ATOM 548 C CA . TRP A 1 72 ? 1.472 -6.412 6.634 1.00 86.31 72 TRP A CA 1
ATOM 549 C C . TRP A 1 72 ? 2.365 -5.175 6.754 1.00 86.31 72 TRP A C 1
ATOM 551 O O . TRP A 1 72 ? 1.890 -4.087 7.060 1.00 86.31 72 TRP A O 1
ATOM 561 N N . ASN A 1 73 ? 3.660 -5.327 6.462 1.00 85.38 73 ASN A N 1
ATOM 562 C CA . ASN A 1 73 ? 4.601 -4.208 6.455 1.00 85.38 73 ASN A CA 1
ATOM 563 C C . ASN A 1 73 ? 4.290 -3.265 5.281 1.00 85.38 73 ASN A C 1
ATOM 565 O O . ASN A 1 73 ? 4.060 -3.736 4.164 1.00 85.38 73 ASN A O 1
ATOM 569 N N . ARG A 1 74 ? 4.406 -1.947 5.502 1.00 83.94 74 ARG A N 1
ATOM 570 C CA . ARG A 1 74 ? 4.228 -0.903 4.475 1.00 83.94 74 ARG A CA 1
ATOM 571 C C . ARG A 1 74 ? 5.081 -1.112 3.218 1.00 83.94 74 ARG A C 1
ATOM 573 O O . ARG A 1 74 ? 4.661 -0.762 2.120 1.00 83.94 74 ARG A O 1
ATOM 580 N N . LYS A 1 75 ? 6.265 -1.722 3.359 1.00 87.94 75 LYS A N 1
ATOM 581 C CA . LYS A 1 75 ? 7.140 -2.100 2.235 1.00 87.94 75 LYS A CA 1
ATOM 582 C C . LYS A 1 75 ? 6.495 -3.112 1.294 1.00 87.94 75 LYS A C 1
ATOM 584 O O . LYS A 1 75 ? 6.820 -3.104 0.115 1.00 87.94 75 LYS A O 1
ATOM 589 N N . LYS A 1 76 ? 5.608 -3.970 1.800 1.00 89.75 76 LYS A N 1
ATOM 590 C CA . LYS A 1 76 ? 4.840 -4.929 0.999 1.00 89.75 76 LYS A CA 1
ATOM 591 C C . LYS A 1 76 ? 3.533 -4.300 0.525 1.00 89.75 76 LYS A C 1
ATOM 593 O O . LYS A 1 76 ? 3.238 -4.335 -0.663 1.00 89.75 76 LYS A O 1
ATOM 598 N N . ILE A 1 77 ? 2.769 -3.704 1.447 1.00 91.12 77 ILE A N 1
ATOM 599 C CA . ILE A 1 77 ? 1.466 -3.088 1.166 1.00 91.12 77 ILE A CA 1
ATOM 600 C C . ILE A 1 77 ? 1.303 -1.822 2.002 1.00 91.12 77 ILE A C 1
ATOM 602 O O . ILE A 1 77 ? 1.384 -1.867 3.222 1.00 91.12 77 ILE A O 1
ATOM 606 N N . ASP A 1 78 ? 1.018 -0.702 1.348 1.00 90.56 78 ASP A N 1
ATOM 607 C CA . ASP A 1 78 ? 0.713 0.581 1.986 1.00 90.56 78 ASP A CA 1
ATOM 608 C C . ASP A 1 78 ? -0.781 0.769 1.841 1.00 90.56 78 ASP A C 1
ATOM 610 O O . ASP A 1 78 ? -1.257 1.186 0.787 1.00 90.56 78 ASP A O 1
ATOM 614 N N . PHE A 1 79 ? -1.509 0.396 2.885 1.00 90.88 79 PHE A N 1
ATOM 615 C CA . PHE A 1 79 ? -2.962 0.485 2.905 1.00 90.88 79 PHE A CA 1
ATOM 616 C C . PHE A 1 79 ? -3.459 1.934 2.817 1.00 90.88 79 PHE A C 1
ATOM 618 O O . PHE A 1 79 ? -4.625 2.138 2.537 1.00 90.88 79 PHE A O 1
ATOM 625 N N . ASN A 1 80 ? -2.585 2.938 2.967 1.00 89.12 80 ASN A N 1
ATOM 626 C CA . ASN A 1 80 ? -2.929 4.355 2.856 1.00 89.12 80 ASN A CA 1
ATOM 627 C C . ASN A 1 80 ? -2.584 4.956 1.472 1.00 89.12 80 ASN A C 1
ATOM 629 O O . ASN A 1 80 ? -2.255 6.138 1.344 1.00 89.12 80 ASN A O 1
ATOM 633 N N . ARG A 1 81 ? -2.579 4.125 0.424 1.00 90.50 81 ARG A N 1
ATOM 634 C CA . ARG A 1 81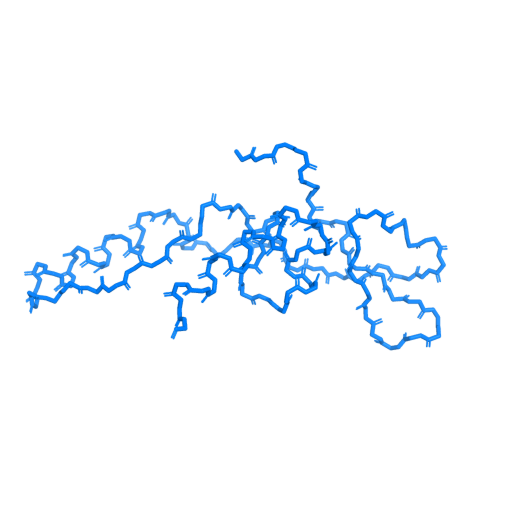 ? -2.395 4.524 -0.981 1.00 90.50 81 ARG A CA 1
ATOM 635 C C . ARG A 1 81 ? -3.492 3.923 -1.848 1.00 90.50 81 ARG A C 1
ATOM 637 O O . ARG A 1 81 ? -4.129 2.943 -1.469 1.00 90.50 81 ARG A O 1
ATOM 644 N N . GLU A 1 82 ? -3.653 4.478 -3.045 1.00 91.31 82 GLU A N 1
ATOM 645 C CA . GLU A 1 82 ? -4.501 3.896 -4.087 1.00 91.31 82 GLU A CA 1
ATOM 646 C C . GLU A 1 82 ? -4.065 2.463 -4.408 1.00 91.31 82 GLU A C 1
ATOM 648 O O . GLU A 1 82 ? -2.868 2.184 -4.494 1.00 91.31 82 GLU A O 1
ATOM 653 N N . MET A 1 83 ? -5.025 1.562 -4.635 1.00 94.31 83 MET A N 1
ATOM 654 C CA . MET A 1 83 ? -4.810 0.109 -4.732 1.00 94.31 83 MET A CA 1
ATOM 655 C C . MET A 1 83 ? -3.626 -0.295 -5.624 1.00 94.31 83 MET A C 1
ATOM 657 O O . MET A 1 83 ? -2.813 -1.136 -5.238 1.00 94.31 83 MET A O 1
ATOM 661 N N . ASN A 1 84 ? -3.487 0.316 -6.802 1.00 93.56 84 ASN A N 1
ATOM 662 C CA . ASN A 1 84 ? -2.421 -0.025 -7.749 1.00 93.56 84 ASN A CA 1
ATOM 663 C C . ASN A 1 84 ? -1.033 0.334 -7.194 1.00 93.56 84 ASN A C 1
ATOM 665 O O . ASN A 1 84 ? -0.108 -0.474 -7.260 1.00 93.56 84 ASN A O 1
ATOM 669 N N . GLU A 1 85 ? -0.892 1.524 -6.607 1.00 92.44 85 GLU A N 1
ATOM 670 C CA . GLU A 1 85 ? 0.343 1.943 -5.940 1.00 92.44 85 GLU A CA 1
ATOM 671 C C . GLU A 1 85 ? 0.575 1.136 -4.661 1.00 92.44 85 GLU A C 1
ATOM 673 O O . GLU A 1 85 ? 1.706 0.753 -4.381 1.00 92.44 85 GLU A O 1
ATOM 678 N N . ALA A 1 86 ? -0.483 0.849 -3.902 1.00 92.88 86 ALA A N 1
ATOM 679 C CA . ALA A 1 86 ? -0.439 0.124 -2.641 1.00 92.88 86 ALA A CA 1
ATOM 680 C C . ALA A 1 86 ? 0.067 -1.316 -2.791 1.00 92.88 86 ALA A C 1
ATOM 682 O O . ALA A 1 86 ? 0.730 -1.828 -1.890 1.00 92.88 86 ALA A O 1
ATOM 683 N N . THR A 1 87 ? -0.252 -1.966 -3.909 1.00 94.38 87 THR A N 1
ATOM 684 C CA . THR A 1 87 ? -0.096 -3.420 -4.089 1.00 94.38 87 THR A CA 1
ATOM 685 C C . THR A 1 87 ? 0.884 -3.798 -5.191 1.00 94.38 87 THR A C 1
ATOM 687 O O . THR A 1 87 ? 1.227 -4.971 -5.326 1.00 94.38 87 THR A O 1
ATOM 690 N N . PHE A 1 88 ? 1.286 -2.828 -6.019 1.00 94.50 88 PHE A N 1
ATOM 691 C CA . PHE A 1 88 ? 2.019 -3.049 -7.272 1.00 94.50 88 PHE A CA 1
ATOM 692 C C . PHE A 1 88 ? 1.337 -4.110 -8.147 1.00 94.50 88 PHE A C 1
ATOM 694 O O . PHE A 1 88 ? 1.989 -4.876 -8.850 1.00 94.50 88 PHE A O 1
ATOM 701 N N . ASN A 1 89 ? 0.005 -4.167 -8.065 1.00 95.25 89 ASN A N 1
ATOM 702 C CA . ASN A 1 89 ? -0.845 -5.139 -8.738 1.00 95.25 89 ASN A CA 1
ATOM 703 C C . ASN A 1 89 ? -0.497 -6.616 -8.468 1.00 95.25 89 ASN A C 1
ATOM 705 O O . ASN A 1 89 ? -0.920 -7.500 -9.212 1.00 95.25 89 ASN A O 1
ATOM 709 N N . HIS A 1 90 ? 0.224 -6.913 -7.383 1.00 95.50 90 HIS A N 1
ATOM 710 C CA . HIS A 1 90 ? 0.469 -8.292 -6.979 1.00 95.50 90 HIS A CA 1
ATOM 711 C C . HIS A 1 90 ? -0.846 -8.937 -6.485 1.00 95.50 90 HIS A C 1
ATOM 713 O O . HIS A 1 90 ? -1.489 -8.373 -5.590 1.00 95.50 90 HIS A O 1
ATOM 719 N N . PRO A 1 91 ? -1.262 -10.118 -6.991 1.00 94.81 91 PRO A N 1
ATOM 720 C CA . PRO A 1 91 ? -2.577 -10.697 -6.689 1.00 94.81 91 PRO A CA 1
ATOM 721 C C . PRO A 1 91 ? -2.859 -10.884 -5.192 1.00 94.81 91 PRO A C 1
ATOM 723 O O . PRO A 1 91 ? -3.948 -10.571 -4.707 1.00 94.81 91 PRO A O 1
ATOM 726 N N . GLU A 1 92 ? -1.865 -11.350 -4.435 1.00 94.50 92 GLU A N 1
ATOM 727 C CA . GLU A 1 92 ? -1.998 -11.538 -2.987 1.00 94.50 92 GLU A CA 1
ATOM 728 C C . GLU A 1 92 ? -2.095 -10.202 -2.238 1.00 94.50 92 GLU A C 1
ATOM 730 O O . GLU A 1 92 ? -2.877 -10.066 -1.294 1.00 94.50 92 GLU A O 1
ATOM 735 N N . ALA A 1 93 ? -1.360 -9.187 -2.701 1.00 94.38 93 ALA A N 1
ATOM 736 C CA . ALA A 1 93 ? -1.391 -7.865 -2.098 1.00 94.38 93 ALA A CA 1
ATOM 737 C C . ALA A 1 93 ? -2.741 -7.179 -2.340 1.00 94.38 93 ALA A C 1
ATOM 739 O O . ALA A 1 93 ? -3.284 -6.573 -1.422 1.00 94.38 93 ALA A O 1
ATOM 740 N N . ILE A 1 94 ? -3.331 -7.346 -3.530 1.00 96.25 94 ILE A N 1
ATOM 741 C CA . ILE A 1 94 ? -4.695 -6.885 -3.834 1.00 96.25 94 ILE A CA 1
ATOM 742 C C . ILE A 1 94 ? -5.713 -7.540 -2.901 1.00 96.25 94 ILE A C 1
ATOM 744 O O . ILE A 1 94 ? -6.580 -6.852 -2.361 1.00 96.25 94 ILE A O 1
ATOM 748 N N . LYS A 1 95 ? -5.614 -8.857 -2.682 1.00 95.06 95 LYS A N 1
ATOM 749 C CA . LYS A 1 95 ? -6.525 -9.572 -1.778 1.00 95.06 95 LYS A CA 1
ATOM 750 C C . LYS A 1 95 ? -6.442 -9.026 -0.350 1.00 95.06 95 LYS A C 1
ATOM 752 O O . LYS A 1 95 ? -7.475 -8.785 0.267 1.00 95.06 95 LYS A O 1
ATOM 757 N N . SER A 1 96 ? -5.227 -8.815 0.152 1.00 93.81 96 SER A N 1
ATOM 758 C CA . SER A 1 96 ? -4.995 -8.246 1.484 1.00 93.81 96 SER A CA 1
ATOM 759 C C . SER A 1 96 ? -5.494 -6.799 1.584 1.00 93.81 96 SER A C 1
ATOM 761 O O . SER A 1 96 ? -6.195 -6.456 2.532 1.00 93.81 96 SER A O 1
ATOM 763 N N . TYR A 1 97 ? -5.217 -5.970 0.570 1.00 95.06 97 TYR A N 1
ATOM 764 C CA . TYR A 1 97 ? -5.684 -4.583 0.493 1.00 95.06 97 TYR A CA 1
ATOM 765 C C . TYR A 1 97 ? -7.207 -4.485 0.570 1.00 95.06 97 TYR A C 1
ATOM 767 O O . TYR A 1 97 ? -7.719 -3.727 1.390 1.00 95.06 97 TYR A O 1
ATOM 775 N N . ARG A 1 98 ? -7.923 -5.271 -0.246 1.00 95.88 98 ARG A N 1
ATOM 776 C CA . ARG A 1 98 ? -9.392 -5.312 -0.227 1.00 95.88 98 ARG A CA 1
ATOM 777 C C . ARG A 1 98 ? -9.903 -5.766 1.128 1.00 95.88 98 ARG A C 1
ATOM 779 O O . ARG A 1 98 ? -10.664 -5.046 1.744 1.00 95.88 98 ARG A O 1
ATOM 786 N N . SER A 1 99 ? -9.369 -6.871 1.653 1.00 93.75 99 SER A N 1
ATOM 787 C CA . SER A 1 99 ? -9.784 -7.371 2.964 1.00 93.75 99 SER A CA 1
ATOM 788 C C . SER A 1 99 ? -9.608 -6.345 4.082 1.00 93.75 99 SER A C 1
ATOM 790 O O . SER A 1 99 ? -10.399 -6.377 5.011 1.00 93.75 99 SER A O 1
ATOM 792 N N . TYR A 1 100 ? -8.584 -5.487 4.042 1.00 93.50 100 TYR A N 1
ATOM 793 C CA . TYR A 1 100 ? -8.409 -4.420 5.031 1.00 93.50 100 TYR A CA 1
ATOM 794 C C . TYR A 1 100 ? -9.455 -3.309 4.871 1.00 93.50 100 TYR A C 1
ATOM 796 O O . TYR A 1 100 ? -10.043 -2.892 5.864 1.00 93.50 100 TYR A O 1
ATOM 804 N N . HIS A 1 101 ? -9.703 -2.855 3.639 1.00 93.44 101 HIS A N 1
ATOM 805 C CA . HIS A 1 101 ? -10.653 -1.773 3.362 1.00 93.44 101 HIS A CA 1
ATOM 806 C C . HIS A 1 101 ? -12.114 -2.208 3.522 1.00 93.44 101 HIS A C 1
ATOM 808 O O . HIS A 1 101 ? -12.920 -1.409 3.980 1.00 93.44 101 HIS A O 1
ATOM 814 N N . ASP A 1 102 ? -12.435 -3.480 3.276 1.00 93.50 102 ASP A N 1
ATOM 815 C CA . ASP A 1 102 ? -13.767 -4.052 3.511 1.00 93.50 102 ASP A CA 1
ATOM 816 C C . ASP A 1 102 ? -14.178 -3.997 5.002 1.00 93.50 102 ASP A C 1
ATOM 818 O O . ASP A 1 102 ? -15.360 -4.080 5.310 1.00 93.50 102 ASP A O 1
ATOM 822 N N . TYR A 1 103 ? -13.230 -3.873 5.946 1.00 88.62 103 TYR A N 1
ATOM 823 C CA . TYR A 1 103 ? -13.538 -3.652 7.372 1.00 88.62 103 TYR A CA 1
ATOM 824 C C . TYR A 1 103 ? -13.777 -2.173 7.726 1.00 88.62 103 TYR A C 1
ATOM 826 O O . TYR A 1 103 ? -14.143 -1.882 8.866 1.00 88.62 103 TYR A O 1
ATOM 834 N N . LEU A 1 104 ? -13.509 -1.247 6.801 1.00 82.00 104 LEU A N 1
ATOM 835 C CA . LEU A 1 104 ? -13.649 0.200 6.997 1.00 82.00 104 LEU A CA 1
ATOM 836 C C . LEU A 1 104 ? -14.915 0.776 6.337 1.00 82.00 104 LEU A C 1
ATOM 838 O O . LEU A 1 104 ? -15.324 1.875 6.716 1.00 82.00 104 LEU A O 1
ATOM 842 N N . GLU A 1 105 ? -15.500 0.062 5.369 1.00 69.81 105 GLU A N 1
ATOM 843 C CA . GLU A 1 105 ? -16.737 0.408 4.641 1.00 69.81 105 GLU A CA 1
ATOM 844 C C . GLU A 1 105 ? -17.986 -0.242 5.259 1.00 69.81 105 GLU A C 1
ATOM 846 O O . GLU A 1 105 ? -19.036 0.444 5.298 1.00 69.81 105 GLU A O 1
#

Foldseek 3Di:
DDPPQAFCQQAFWDAPVHPDTFQASPDPNPRGDGDGDDQDDDPQPPVCPQVVVQVVCCVPPVDRDDDQDQPDRQRQAPLPDDLCSRHSPDPVNSVSSCVRVVVVD

Organism: NCBI:txid392033

pLDDT: mean 86.52, std 11.42, range [46.75, 96.25]